Protein AF-A0AAU8FM47-F1 (afdb_monomer)

Secondary structure (DSSP, 8-state):
---TT-PPPPGGGGS--------PPPPP--EE-TTSEEEE-HHHHHHTT--TTT-EEEEE--TT-SS----EEEE--S-TT-EE-EEETTEEEEEPP---

Mean predicted aligned error: 11.98 Å

Radius of gyration: 24.56 Å; Cα contacts (8 Å, |Δi|>4): 121; chains: 1; bounding box: 37×73×49 Å

Sequence (100 aa):
MKLKAIKFFSPEENVPEVKTAQKAAPLPTGYISNSGKLVFPAAALRDLGIDPESANFKIGTQEGKRKIKSVYLVPAAISDQTFSFEKSGRGHVIPLAIIY

Structure (mmCIF, N/CA/C/O backbone):
data_AF-A0AAU8FM47-F1
#
_entry.id   AF-A0AAU8FM47-F1
#
loop_
_atom_site.group_PDB
_atom_site.id
_atom_site.type_symbol
_atom_site.label_atom_id
_atom_site.label_alt_id
_atom_site.label_comp_id
_atom_site.label_asym_id
_atom_site.label_entity_id
_atom_site.label_seq_id
_atom_site.pdbx_PDB_ins_code
_atom_site.Cartn_x
_atom_site.Cartn_y
_atom_site.Cartn_z
_atom_site.occupancy
_atom_site.B_iso_or_equiv
_atom_site.auth_seq_id
_atom_site.auth_comp_id
_atom_site.auth_asym_id
_atom_site.auth_atom_id
_atom_site.pdbx_PDB_model_num
ATOM 1 N N . MET A 1 1 ? 5.278 -61.782 -30.659 1.00 49.91 1 MET A N 1
ATOM 2 C CA . MET A 1 1 ? 5.963 -61.262 -29.452 1.00 49.91 1 MET A CA 1
ATOM 3 C C . MET A 1 1 ? 5.580 -59.797 -29.252 1.00 49.91 1 MET A C 1
ATOM 5 O O . MET A 1 1 ? 5.673 -59.034 -30.204 1.00 49.91 1 MET A O 1
ATOM 9 N N . LYS A 1 2 ? 5.075 -59.406 -28.072 1.00 50.78 2 LYS A N 1
ATOM 10 C CA . LYS A 1 2 ? 4.645 -58.023 -27.779 1.00 50.78 2 LYS A CA 1
ATOM 11 C C . LYS A 1 2 ? 5.799 -57.251 -27.118 1.00 50.78 2 LYS A C 1
ATOM 13 O O . LYS A 1 2 ? 5.911 -57.250 -25.903 1.00 50.78 2 LYS A O 1
ATOM 18 N N . LEU A 1 3 ? 6.618 -56.562 -27.913 1.00 60.84 3 LEU A N 1
ATOM 19 C CA . LEU A 1 3 ? 7.717 -55.680 -27.462 1.00 60.84 3 LEU A CA 1
ATOM 20 C C . LEU A 1 3 ? 7.244 -54.381 -26.763 1.00 60.84 3 LEU A C 1
ATOM 22 O O . LEU A 1 3 ? 8.042 -53.503 -26.468 1.00 60.84 3 LEU A O 1
ATOM 26 N N . LYS A 1 4 ? 5.941 -54.232 -26.494 1.00 59.78 4 LYS A N 1
ATOM 27 C CA . LYS A 1 4 ? 5.318 -52.975 -26.039 1.00 59.78 4 LYS A CA 1
ATOM 28 C C . LYS A 1 4 ? 5.389 -52.730 -24.522 1.00 59.78 4 LYS A C 1
ATOM 30 O O . LYS A 1 4 ? 4.740 -51.813 -24.040 1.00 59.78 4 LYS A O 1
ATOM 35 N N . ALA A 1 5 ? 6.132 -53.548 -23.777 1.00 67.56 5 ALA A N 1
ATOM 36 C CA . ALA A 1 5 ? 6.211 -53.474 -22.314 1.00 67.56 5 ALA A CA 1
ATOM 37 C C . ALA A 1 5 ? 7.634 -53.228 -21.784 1.00 67.56 5 ALA A C 1
ATOM 39 O O . ALA A 1 5 ? 7.874 -53.394 -20.593 1.00 67.56 5 ALA A O 1
ATOM 40 N N . ILE A 1 6 ? 8.585 -52.866 -22.651 1.00 73.69 6 ILE A N 1
ATOM 41 C CA . ILE A 1 6 ? 9.962 -52.594 -22.231 1.00 73.69 6 ILE A CA 1
ATOM 42 C C . ILE A 1 6 ? 10.158 -51.081 -22.212 1.00 73.69 6 ILE A C 1
ATOM 44 O O . ILE A 1 6 ? 10.110 -50.427 -23.252 1.00 73.69 6 ILE A O 1
ATOM 48 N N . LYS A 1 7 ? 10.341 -50.532 -21.009 1.00 74.62 7 LYS A N 1
ATOM 49 C CA . LYS A 1 7 ? 10.733 -49.139 -20.804 1.00 74.62 7 LYS A CA 1
ATOM 50 C C . LYS A 1 7 ? 12.256 -49.069 -20.884 1.00 74.62 7 LYS A C 1
ATOM 52 O O . LYS A 1 7 ? 12.939 -49.697 -20.082 1.00 74.62 7 LYS A O 1
ATOM 57 N N . PHE A 1 8 ? 12.766 -48.348 -21.873 1.00 78.38 8 PHE A N 1
ATOM 58 C CA . PHE A 1 8 ? 14.193 -48.081 -22.019 1.00 78.38 8 PHE A CA 1
ATOM 59 C C . PHE A 1 8 ? 14.510 -46.754 -21.335 1.00 78.38 8 PHE A C 1
ATOM 61 O O . PHE A 1 8 ? 13.775 -45.788 -21.527 1.00 78.38 8 PHE A O 1
ATOM 68 N N . PHE A 1 9 ? 15.568 -46.730 -20.531 1.00 82.31 9 PHE A N 1
ATOM 69 C CA . PHE A 1 9 ? 16.041 -45.516 -19.871 1.00 82.31 9 PHE A CA 1
ATOM 70 C C . PHE A 1 9 ? 16.785 -44.630 -20.874 1.00 82.31 9 PHE A C 1
ATOM 72 O O . PHE A 1 9 ? 17.555 -45.150 -21.691 1.00 82.31 9 PHE A O 1
ATOM 79 N N . SER A 1 10 ? 16.587 -43.312 -20.809 1.00 80.62 10 SER A N 1
ATOM 80 C CA . SER A 1 10 ? 17.441 -42.357 -21.525 1.00 80.62 10 SER A CA 1
ATOM 81 C C . SER A 1 10 ? 18.633 -41.921 -20.652 1.00 80.62 10 SER A C 1
ATOM 83 O O . SER A 1 10 ? 18.531 -41.909 -19.423 1.00 80.62 10 SER A O 1
ATOM 85 N N . PRO A 1 11 ? 19.781 -41.535 -21.245 1.00 76.31 11 PRO A N 1
ATOM 86 C CA . PRO A 1 11 ? 20.915 -40.986 -20.493 1.00 76.31 11 PRO A CA 1
ATOM 87 C C . PRO A 1 11 ? 20.575 -39.723 -19.685 1.00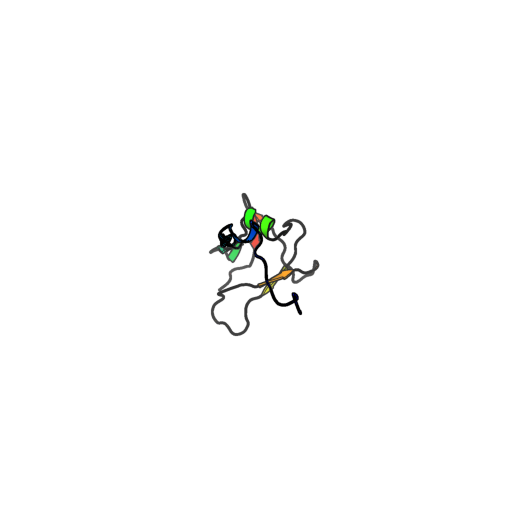 76.31 11 PRO A C 1
ATOM 89 O O . PRO A 1 11 ? 21.265 -39.408 -18.719 1.00 76.31 11 PRO A O 1
ATOM 92 N N . GLU A 1 12 ? 19.515 -39.011 -20.066 1.00 76.56 12 GLU A N 1
ATOM 93 C CA . GLU A 1 12 ? 19.033 -37.798 -19.397 1.00 76.56 12 GLU A CA 1
ATOM 94 C C . GLU A 1 12 ? 18.420 -38.117 -18.025 1.00 76.56 12 GLU A C 1
ATOM 96 O O . GLU A 1 12 ? 18.534 -37.314 -17.103 1.00 76.56 12 GLU A O 1
ATOM 101 N N . GLU A 1 13 ? 17.862 -39.322 -17.849 1.00 74.12 13 GLU A N 1
ATOM 102 C CA . GLU A 1 13 ? 17.356 -39.820 -16.558 1.00 74.12 13 GLU A CA 1
ATOM 103 C C . GLU A 1 13 ? 18.485 -40.099 -15.547 1.00 74.12 13 GLU A C 1
ATOM 105 O O . GLU A 1 13 ? 18.232 -40.277 -14.357 1.00 74.12 13 GLU A O 1
ATOM 110 N N . ASN A 1 14 ? 19.740 -40.131 -16.007 1.00 72.94 14 ASN A N 1
ATOM 111 C CA . ASN A 1 14 ? 20.918 -40.370 -15.173 1.00 72.94 14 ASN A CA 1
ATOM 112 C C . ASN A 1 14 ? 21.435 -39.087 -14.493 1.00 72.94 14 ASN A C 1
ATOM 114 O O . ASN A 1 14 ? 22.409 -39.131 -13.737 1.00 72.94 14 ASN A O 1
ATOM 118 N N . VAL A 1 15 ? 20.808 -37.937 -14.769 1.00 76.81 15 VAL A N 1
ATOM 119 C CA . VAL A 1 15 ? 21.116 -36.675 -14.098 1.00 76.81 15 VAL A CA 1
ATOM 120 C C . VAL A 1 15 ? 20.267 -36.598 -12.829 1.00 76.81 15 VAL A C 1
ATOM 122 O O . VAL A 1 15 ? 19.040 -36.593 -12.924 1.00 76.81 15 VAL A O 1
ATOM 125 N N . PRO A 1 16 ? 20.872 -36.532 -11.629 1.00 69.94 16 PRO A N 1
ATOM 126 C CA . PRO A 1 16 ? 20.103 -36.358 -10.409 1.00 69.94 16 PRO A CA 1
ATOM 127 C C . PRO A 1 16 ? 19.311 -35.053 -10.514 1.00 69.94 16 PRO A C 1
ATOM 129 O O . PRO A 1 16 ? 19.900 -33.975 -10.615 1.00 69.94 16 PRO A O 1
ATOM 132 N N . GLU A 1 17 ? 17.979 -35.148 -10.493 1.00 65.44 17 GLU A N 1
ATOM 133 C CA . GLU A 1 17 ? 17.101 -33.987 -10.366 1.00 65.44 17 GLU A CA 1
ATOM 134 C C . GLU A 1 17 ? 17.373 -33.333 -9.011 1.00 65.44 17 GLU A C 1
ATOM 136 O O . GLU A 1 17 ? 16.755 -33.642 -7.987 1.00 65.44 17 GLU A O 1
ATOM 141 N N . VAL A 1 18 ? 18.329 -32.408 -8.988 1.00 62.16 18 VAL A N 1
ATOM 142 C CA . VAL A 1 18 ? 18.482 -31.484 -7.879 1.00 62.16 18 VAL A CA 1
ATOM 143 C C . VAL A 1 18 ? 17.261 -30.584 -7.949 1.00 62.16 18 VAL A C 1
ATOM 145 O O . VAL A 1 18 ? 17.245 -29.586 -8.668 1.00 62.16 18 VAL A O 1
ATOM 148 N N . LYS A 1 19 ? 16.213 -30.956 -7.210 1.00 59.47 19 LYS A N 1
ATOM 149 C CA . LYS A 1 19 ? 15.118 -30.054 -6.866 1.00 59.47 19 LYS A CA 1
ATOM 150 C C . LYS A 1 19 ? 15.727 -28.927 -6.044 1.00 59.47 19 LYS A C 1
ATOM 152 O O . LYS A 1 19 ? 15.727 -28.958 -4.815 1.00 59.47 19 LYS A O 1
ATOM 157 N N . THR A 1 20 ? 16.293 -27.940 -6.726 1.00 57.78 20 THR A N 1
ATOM 158 C CA . THR A 1 20 ? 16.560 -26.637 -6.149 1.00 57.78 20 THR A CA 1
ATOM 159 C C . THR A 1 20 ? 15.191 -26.076 -5.816 1.00 57.78 20 THR A C 1
ATOM 161 O O . THR A 1 20 ? 14.492 -25.515 -6.655 1.00 57.78 20 THR A O 1
ATOM 164 N N . ALA A 1 21 ? 14.756 -26.311 -4.578 1.00 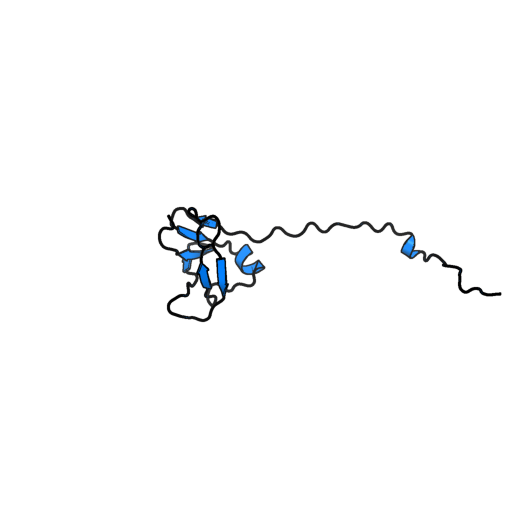56.84 21 ALA A N 1
ATOM 165 C CA . ALA A 1 21 ? 13.653 -25.577 -4.000 1.00 56.84 21 ALA A CA 1
ATOM 166 C C . ALA A 1 21 ? 14.066 -24.105 -4.064 1.00 56.84 21 ALA A C 1
ATOM 168 O O . ALA A 1 21 ? 14.851 -23.631 -3.241 1.00 56.84 21 ALA A O 1
ATOM 169 N N . GLN A 1 22 ? 13.619 -23.409 -5.109 1.00 58.59 22 GLN A N 1
ATOM 170 C CA . GLN A 1 22 ? 13.779 -21.974 -5.225 1.00 58.59 22 GLN A CA 1
ATOM 171 C C . GLN A 1 22 ? 13.087 -21.392 -4.001 1.00 58.59 22 GLN A C 1
ATOM 173 O O . GLN A 1 22 ? 11.865 -21.451 -3.866 1.00 58.59 22 GLN A O 1
ATOM 178 N N . LYS A 1 23 ? 13.890 -20.916 -3.049 1.00 57.78 23 LYS A N 1
ATOM 179 C CA . LYS A 1 23 ? 13.389 -20.221 -1.873 1.00 57.78 23 LYS A CA 1
ATOM 180 C C . LYS A 1 23 ? 12.592 -19.035 -2.403 1.00 57.78 23 LYS A C 1
ATOM 182 O O . LYS A 1 23 ? 13.171 -18.161 -3.044 1.00 57.78 23 LYS A O 1
ATOM 187 N N . ALA A 1 24 ? 11.274 -19.062 -2.204 1.00 65.75 24 ALA A N 1
ATOM 188 C CA . ALA A 1 24 ? 10.397 -17.994 -2.658 1.00 65.75 24 ALA A CA 1
ATOM 189 C C . ALA A 1 24 ? 10.954 -16.656 -2.159 1.00 65.75 24 ALA A C 1
ATOM 191 O O . ALA A 1 24 ? 11.366 -16.547 -0.997 1.00 65.75 24 ALA A O 1
ATOM 192 N N . AL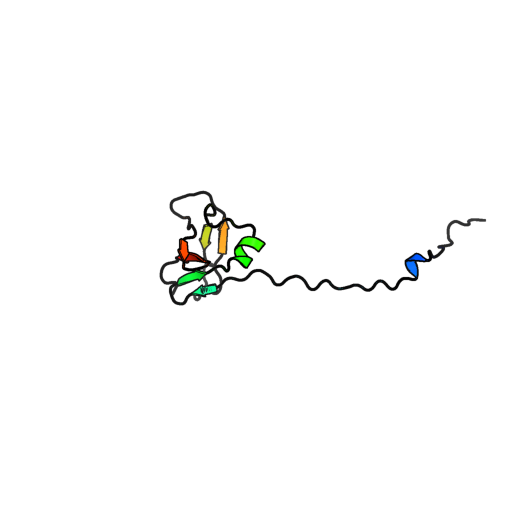A A 1 25 ? 11.021 -15.670 -3.055 1.00 69.88 25 ALA A N 1
ATOM 193 C CA . ALA A 1 25 ? 11.456 -14.332 -2.692 1.00 69.88 25 ALA A CA 1
ATOM 194 C C . ALA A 1 25 ? 10.605 -13.826 -1.510 1.00 69.88 25 ALA A C 1
ATOM 196 O O . ALA A 1 25 ? 9.407 -14.126 -1.447 1.00 69.88 25 ALA A O 1
ATOM 197 N N . PRO A 1 26 ? 11.208 -13.117 -0.540 1.00 73.94 26 PRO A N 1
ATOM 198 C CA . PRO A 1 26 ? 10.463 -12.589 0.592 1.00 73.94 26 PRO A CA 1
ATOM 199 C C . PRO A 1 26 ? 9.344 -11.673 0.092 1.00 73.94 26 PRO A C 1
ATOM 201 O O . PRO A 1 26 ? 9.554 -10.861 -0.806 1.00 73.94 26 PRO A O 1
ATOM 204 N N . LEU A 1 27 ? 8.155 -11.822 0.676 1.00 81.25 27 LEU A N 1
ATOM 205 C CA . LEU A 1 27 ? 7.005 -11.000 0.319 1.00 81.25 27 LEU A CA 1
ATOM 206 C C . LEU A 1 27 ? 7.304 -9.521 0.614 1.00 81.25 27 LEU A C 1
ATOM 208 O O . LEU A 1 27 ? 7.910 -9.224 1.650 1.00 81.25 27 LEU A O 1
ATOM 212 N N . PRO A 1 28 ? 6.861 -8.594 -0.250 1.00 83.44 28 PRO A N 1
ATOM 213 C CA . PRO A 1 28 ? 6.993 -7.167 0.001 1.00 83.44 28 PRO A CA 1
ATOM 214 C C . PRO A 1 28 ? 6.264 -6.790 1.296 1.00 83.44 28 PRO A C 1
ATOM 216 O O . PRO A 1 28 ? 5.139 -7.225 1.547 1.00 83.44 28 PRO A O 1
ATOM 219 N N . THR A 1 29 ? 6.915 -5.988 2.140 1.00 84.44 29 THR A N 1
ATOM 220 C CA . THR A 1 29 ? 6.386 -5.584 3.450 1.00 84.44 29 THR A CA 1
ATOM 221 C C . THR A 1 29 ? 6.176 -4.076 3.537 1.00 84.44 29 THR A C 1
ATOM 223 O O . THR A 1 29 ? 6.848 -3.291 2.872 1.00 84.44 29 THR A O 1
ATOM 226 N N . GLY A 1 30 ? 5.234 -3.675 4.389 1.00 84.94 30 GLY A N 1
ATOM 227 C CA . GLY A 1 30 ? 4.985 -2.297 4.809 1.00 84.94 30 GLY A CA 1
ATOM 228 C C . GLY A 1 30 ? 4.663 -2.265 6.304 1.00 84.94 30 GLY A C 1
ATOM 229 O O . GLY A 1 30 ? 4.545 -3.319 6.935 1.00 84.94 30 GLY A O 1
ATOM 230 N N . TYR A 1 31 ? 4.537 -1.077 6.889 1.00 86.50 31 TYR A N 1
ATOM 231 C CA . TYR A 1 31 ? 4.223 -0.939 8.315 1.00 86.50 31 TYR A CA 1
ATOM 232 C C . TYR A 1 31 ? 3.341 0.276 8.602 1.00 86.50 31 TYR A C 1
ATOM 234 O O . TYR A 1 31 ? 3.279 1.218 7.816 1.00 86.50 31 TYR A O 1
ATOM 242 N N . ILE A 1 32 ? 2.669 0.252 9.753 1.00 86.69 32 ILE A N 1
ATOM 243 C CA . ILE A 1 32 ? 1.908 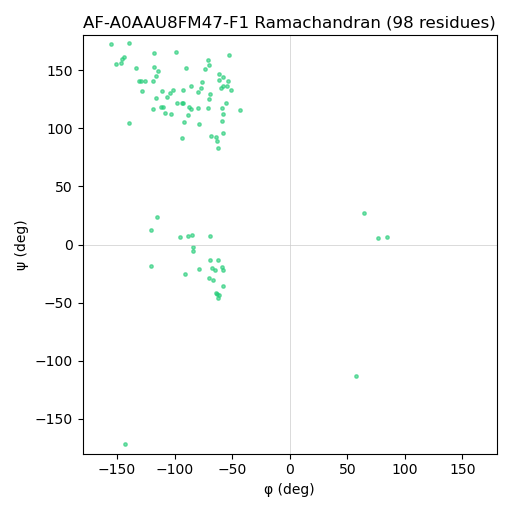1.389 10.279 1.00 86.69 32 ILE A CA 1
ATOM 244 C C . ILE A 1 32 ? 2.830 2.160 11.226 1.00 86.69 32 ILE A C 1
ATOM 246 O O . ILE A 1 32 ? 3.363 1.579 12.173 1.00 86.69 32 ILE A O 1
ATOM 250 N N . SER A 1 33 ? 3.067 3.444 10.968 1.00 85.56 33 SER A N 1
ATOM 251 C CA . SER A 1 33 ? 3.851 4.293 11.867 1.00 85.56 33 SER A CA 1
ATOM 252 C C . SER A 1 33 ? 3.077 4.594 13.154 1.00 85.56 33 SER A C 1
ATOM 254 O O . SER A 1 33 ? 1.848 4.604 13.168 1.00 85.56 33 SER A O 1
ATOM 256 N N . ASN A 1 34 ? 3.786 4.969 14.223 1.00 81.38 34 ASN A N 1
ATOM 257 C CA . ASN A 1 34 ? 3.150 5.440 15.464 1.00 81.38 34 ASN A CA 1
ATOM 258 C C . ASN A 1 34 ? 2.262 6.682 15.261 1.00 81.38 34 ASN A C 1
ATOM 260 O O . ASN A 1 34 ? 1.419 6.981 16.096 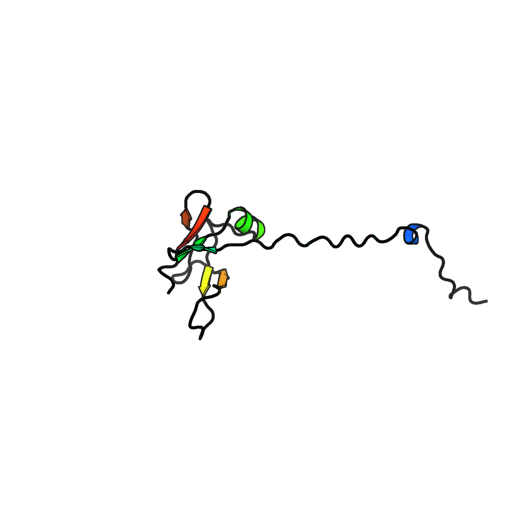1.00 81.38 34 ASN A O 1
ATOM 264 N N . SER A 1 35 ? 2.460 7.413 14.162 1.00 82.19 35 SER A N 1
ATOM 265 C CA . SER A 1 35 ? 1.646 8.564 13.769 1.00 82.19 35 SER A CA 1
ATOM 266 C C . SER A 1 35 ? 0.429 8.201 12.908 1.00 82.19 35 SER A C 1
ATOM 268 O O . SER A 1 35 ? -0.225 9.105 12.399 1.00 82.19 35 SER A O 1
ATOM 270 N N . GLY A 1 36 ? 0.132 6.909 12.723 1.00 83.00 36 GLY A N 1
ATOM 271 C CA . GLY A 1 36 ? -1.027 6.425 11.964 1.00 83.00 36 GLY A CA 1
ATOM 272 C C . GLY A 1 36 ? -0.815 6.328 10.450 1.00 83.00 36 GLY A C 1
ATOM 273 O O . GLY A 1 36 ? -1.747 6.023 9.721 1.00 83.00 36 GLY A O 1
ATOM 274 N N . LYS A 1 37 ? 0.397 6.545 9.931 1.00 88.94 37 LYS A N 1
ATOM 275 C CA . LYS A 1 37 ? 0.648 6.487 8.481 1.00 88.94 37 LYS A CA 1
ATOM 276 C C . LYS A 1 37 ? 0.939 5.059 8.038 1.00 88.94 37 LYS A C 1
ATOM 278 O O . LYS A 1 37 ? 1.747 4.378 8.666 1.00 88.94 37 LYS A O 1
ATOM 283 N N . LEU A 1 38 ? 0.361 4.630 6.920 1.00 90.12 38 LEU A N 1
ATOM 284 C CA . LEU A 1 38 ? 0.806 3.420 6.233 1.00 90.12 38 LEU A CA 1
ATOM 285 C C . LEU A 1 38 ? 2.056 3.753 5.422 1.00 90.12 38 LEU A C 1
ATOM 287 O O . LEU A 1 38 ? 2.000 4.583 4.516 1.00 90.12 38 LEU A O 1
ATOM 291 N N . VAL A 1 39 ? 3.182 3.130 5.749 1.00 90.12 39 VAL A N 1
ATOM 292 C CA . VAL A 1 39 ? 4.469 3.369 5.094 1.00 90.12 39 VAL A CA 1
ATOM 293 C C . VAL A 1 39 ? 4.818 2.194 4.196 1.00 90.12 39 VAL A C 1
ATOM 295 O O . VAL A 1 39 ? 4.871 1.045 4.647 1.00 90.12 39 VAL A O 1
ATOM 298 N N . PHE A 1 40 ? 5.112 2.506 2.934 1.00 89.12 40 PHE A N 1
ATOM 299 C CA . PHE A 1 40 ? 5.469 1.524 1.919 1.00 89.12 40 PHE A CA 1
ATOM 300 C C . PHE A 1 40 ? 6.885 1.797 1.390 1.00 89.12 40 PHE A C 1
ATOM 302 O O . PHE A 1 40 ? 7.135 2.853 0.798 1.00 89.12 40 PHE A O 1
ATOM 309 N N . PRO A 1 41 ? 7.838 0.868 1.589 1.00 88.31 41 PRO A N 1
ATOM 310 C CA . PRO A 1 41 ? 9.148 0.938 0.956 1.00 88.31 41 PRO A CA 1
ATOM 311 C C . PRO A 1 41 ? 9.028 0.974 -0.572 1.00 88.31 41 PRO A C 1
ATOM 313 O O . PRO A 1 41 ? 8.196 0.281 -1.154 1.00 88.31 41 PRO A O 1
ATOM 316 N N . ALA A 1 42 ? 9.912 1.718 -1.240 1.00 87.25 42 ALA A N 1
ATOM 317 C CA . ALA A 1 42 ? 9.896 1.833 -2.702 1.00 87.25 42 ALA A CA 1
ATOM 318 C C . ALA A 1 42 ? 10.036 0.472 -3.414 1.00 87.25 42 ALA A C 1
ATOM 320 O O . ALA A 1 42 ? 9.391 0.241 -4.432 1.00 87.25 42 ALA A O 1
ATOM 321 N N . ALA A 1 43 ? 10.834 -0.442 -2.849 1.00 87.44 43 ALA A N 1
ATOM 322 C CA . ALA A 1 43 ? 10.958 -1.808 -3.354 1.00 87.44 43 ALA A CA 1
ATOM 323 C C . ALA A 1 43 ? 9.619 -2.560 -3.298 1.00 87.44 43 ALA A C 1
ATOM 325 O O . ALA A 1 43 ? 9.218 -3.159 -4.285 1.00 87.44 43 ALA A O 1
ATOM 326 N N . ALA A 1 44 ? 8.876 -2.434 -2.193 1.00 88.25 44 ALA A N 1
ATOM 327 C CA . ALA A 1 44 ? 7.585 -3.093 -2.033 1.00 88.25 44 ALA A CA 1
ATOM 328 C C . ALA A 1 44 ? 6.543 -2.590 -3.045 1.00 88.25 44 ALA A C 1
ATOM 330 O O . ALA A 1 44 ? 5.817 -3.393 -3.620 1.00 88.25 44 ALA A O 1
ATOM 331 N N . LEU A 1 45 ? 6.490 -1.277 -3.300 1.00 89.31 45 LEU A N 1
ATOM 332 C CA . LEU A 1 45 ? 5.593 -0.708 -4.315 1.00 89.31 45 LEU A CA 1
ATOM 333 C C . LEU A 1 45 ? 5.932 -1.212 -5.719 1.00 89.31 45 LEU A C 1
ATOM 335 O O . LEU A 1 45 ? 5.035 -1.592 -6.469 1.00 89.31 45 LEU A O 1
ATOM 339 N N . ARG A 1 46 ? 7.227 -1.271 -6.047 1.00 89.00 46 ARG A N 1
ATOM 340 C CA . ARG A 1 46 ? 7.712 -1.799 -7.324 1.00 89.00 46 ARG A CA 1
ATOM 341 C C . ARG A 1 46 ? 7.354 -3.273 -7.501 1.00 89.00 46 ARG A C 1
ATOM 343 O O . ARG A 1 46 ? 6.855 -3.638 -8.560 1.00 89.00 46 ARG A O 1
ATOM 350 N N . ASP A 1 47 ? 7.578 -4.090 -6.477 1.00 88.75 47 ASP A N 1
ATOM 351 C CA . ASP A 1 47 ? 7.303 -5.530 -6.516 1.00 88.75 47 ASP A CA 1
ATOM 352 C C . ASP A 1 47 ? 5.799 -5.824 -6.628 1.00 88.75 47 ASP A C 1
ATOM 354 O O . ASP A 1 47 ? 5.401 -6.810 -7.244 1.00 88.75 47 ASP A O 1
ATOM 358 N N . LEU A 1 48 ? 4.956 -4.946 -6.076 1.00 87.19 48 LEU A N 1
ATOM 359 C CA . LEU A 1 48 ? 3.497 -5.014 -6.193 1.00 87.19 48 LEU A CA 1
ATOM 360 C C . LEU A 1 48 ? 2.953 -4.379 -7.486 1.00 87.19 48 LEU A C 1
ATOM 362 O O . LEU A 1 48 ? 1.749 -4.453 -7.727 1.00 87.19 48 LEU A O 1
ATOM 366 N N . GLY A 1 49 ? 3.802 -3.747 -8.306 1.00 89.81 49 GLY A N 1
ATOM 367 C CA . GLY A 1 49 ? 3.381 -3.041 -9.520 1.00 89.81 49 GLY A CA 1
ATOM 368 C C . GLY A 1 49 ? 2.475 -1.835 -9.248 1.00 89.81 49 GLY A C 1
ATOM 369 O O . GLY A 1 49 ? 1.643 -1.491 -10.086 1.00 89.81 49 GLY A O 1
ATOM 370 N N . ILE A 1 50 ? 2.597 -1.217 -8.071 1.00 90.94 50 ILE A N 1
ATOM 371 C CA . ILE A 1 50 ? 1.778 -0.078 -7.655 1.00 90.94 50 ILE A CA 1
ATOM 372 C C . ILE A 1 50 ? 2.497 1.215 -8.032 1.00 90.94 50 ILE A C 1
ATOM 374 O O . ILE A 1 50 ? 3.599 1.482 -7.552 1.00 90.94 50 ILE A O 1
ATOM 378 N N . ASP A 1 51 ? 1.838 2.042 -8.841 1.00 91.44 51 ASP A N 1
ATOM 379 C CA . ASP A 1 51 ? 2.261 3.415 -9.098 1.00 91.44 51 ASP A CA 1
ATOM 380 C C . ASP A 1 51 ? 1.638 4.362 -8.054 1.00 91.44 51 ASP A C 1
ATOM 382 O O . ASP A 1 51 ? 0.420 4.559 -8.054 1.00 91.44 51 ASP A O 1
ATOM 386 N N . PRO A 1 52 ? 2.433 4.951 -7.143 1.00 90.06 52 PRO A N 1
ATOM 387 C CA . PRO A 1 52 ? 1.903 5.777 -6.067 1.00 90.06 52 PRO A CA 1
ATOM 388 C C . PRO A 1 52 ? 1.266 7.088 -6.546 1.00 90.06 52 PRO A C 1
ATOM 390 O O . PRO A 1 52 ? 0.465 7.656 -5.809 1.00 90.06 52 PRO A O 1
ATOM 393 N N . GLU A 1 53 ? 1.586 7.569 -7.749 1.00 89.31 53 GLU A N 1
ATOM 394 C CA . GLU A 1 53 ? 1.031 8.827 -8.276 1.00 89.31 53 GLU A CA 1
ATOM 395 C C . GLU A 1 53 ? -0.395 8.653 -8.826 1.00 89.31 53 GLU A C 1
ATOM 397 O O . GLU A 1 53 ? -1.144 9.622 -8.936 1.00 89.31 53 GLU A O 1
ATOM 402 N N . SER A 1 54 ? -0.789 7.422 -9.169 1.00 90.75 54 SER A N 1
ATOM 403 C CA . SER A 1 54 ? -2.087 7.121 -9.790 1.00 90.75 54 SER A CA 1
ATOM 404 C C . SER A 1 54 ? -2.960 6.158 -8.980 1.00 90.75 54 SER A C 1
ATOM 406 O O . SER A 1 54 ? -4.177 6.097 -9.186 1.00 90.75 54 SER A O 1
ATOM 408 N N . ALA A 1 55 ? -2.374 5.413 -8.042 1.00 92.06 55 ALA A N 1
ATOM 409 C CA . ALA A 1 55 ? -3.094 4.419 -7.264 1.00 92.06 55 ALA A CA 1
ATOM 410 C C . ALA A 1 55 ? -3.956 5.043 -6.158 1.00 92.06 55 ALA A C 1
ATOM 412 O O . ALA A 1 55 ? -3.511 5.880 -5.373 1.00 92.06 55 ALA A O 1
ATOM 413 N N . ASN A 1 56 ? -5.189 4.549 -6.060 1.00 94.00 56 ASN A N 1
ATOM 414 C CA . ASN A 1 56 ? -6.157 4.930 -5.041 1.00 94.00 56 ASN A CA 1
ATOM 415 C C . ASN A 1 56 ? -6.727 3.673 -4.391 1.00 94.00 56 ASN A C 1
ATOM 417 O O . ASN A 1 56 ? -6.997 2.676 -5.069 1.00 94.00 56 ASN A O 1
ATOM 421 N N . PHE A 1 57 ? -6.927 3.721 -3.076 1.00 93.44 57 PHE A N 1
ATOM 422 C CA . PHE A 1 57 ? -7.388 2.566 -2.312 1.00 93.44 57 PHE A CA 1
ATOM 423 C C . PHE A 1 57 ? -8.553 2.919 -1.404 1.00 93.44 57 PHE A C 1
ATOM 425 O O . PHE A 1 57 ? -8.552 3.949 -0.730 1.00 93.44 57 PHE A O 1
ATOM 432 N N . LYS A 1 58 ? -9.516 2.005 -1.312 1.00 93.19 58 LYS A N 1
ATOM 433 C CA . LYS A 1 58 ? -10.378 1.905 -0.137 1.00 93.19 58 LYS A CA 1
ATOM 434 C C . LYS A 1 58 ? -9.613 1.170 0.949 1.00 93.19 58 LYS A C 1
ATOM 436 O O . LYS A 1 58 ? -9.024 0.118 0.695 1.00 93.19 58 LYS A O 1
ATOM 441 N N . ILE A 1 59 ? -9.627 1.736 2.147 1.00 91.19 59 ILE A N 1
ATOM 442 C CA . ILE A 1 59 ? -8.866 1.225 3.279 1.00 91.19 59 ILE A CA 1
ATOM 443 C C . ILE A 1 59 ? -9.842 0.787 4.361 1.00 91.19 59 ILE A C 1
ATOM 445 O O . ILE A 1 59 ? -10.709 1.556 4.766 1.00 91.19 59 ILE A O 1
ATOM 449 N N . GLY A 1 60 ? -9.710 -0.458 4.812 1.00 89.19 60 GLY A N 1
ATOM 450 C CA . GLY A 1 60 ? -10.623 -1.045 5.787 1.00 89.19 60 GLY A CA 1
ATOM 451 C C . GLY A 1 60 ? -9.927 -1.974 6.768 1.00 89.19 60 GLY A C 1
ATOM 452 O O . GLY A 1 60 ? -8.829 -2.471 6.527 1.00 89.19 60 GLY A O 1
ATOM 453 N N . THR A 1 61 ? -10.584 -2.230 7.890 1.00 88.44 61 THR A N 1
ATOM 454 C CA . THR A 1 61 ? -10.140 -3.184 8.909 1.00 88.44 61 THR A CA 1
ATOM 455 C C . THR A 1 61 ? -11.173 -4.292 9.054 1.00 88.44 61 THR A C 1
ATOM 457 O O . THR A 1 61 ? -12.293 -4.195 8.555 1.00 88.44 61 THR A O 1
ATOM 460 N N . GLN A 1 62 ? -10.790 -5.389 9.703 1.00 84.62 62 GLN A N 1
ATOM 461 C CA . GLN A 1 62 ? -11.739 -6.463 9.967 1.00 84.62 62 GLN A CA 1
ATOM 462 C C . GLN A 1 62 ? -12.770 -6.019 11.015 1.00 84.62 62 GLN A C 1
ATOM 464 O O . GLN A 1 62 ? -12.403 -5.646 12.132 1.00 84.62 62 GLN A O 1
ATOM 469 N N . GLU A 1 63 ? -14.052 -6.124 10.669 1.00 81.56 63 GLU A N 1
ATOM 470 C CA . GLU A 1 63 ? -15.165 -5.791 11.559 1.00 81.56 63 GLU A CA 1
ATOM 471 C C . GLU A 1 63 ? -15.180 -6.670 12.827 1.00 81.56 63 GLU A C 1
ATOM 473 O O . GLU A 1 63 ? -14.776 -7.838 12.820 1.00 81.56 63 GLU A O 1
ATOM 478 N N . GLY A 1 64 ? -15.619 -6.092 13.949 1.00 78.62 64 GLY A N 1
ATOM 479 C CA . GLY A 1 64 ? -15.768 -6.798 15.227 1.00 78.62 64 GLY A CA 1
ATOM 480 C C . GLY A 1 64 ? -14.462 -7.060 15.991 1.00 78.62 64 GLY A C 1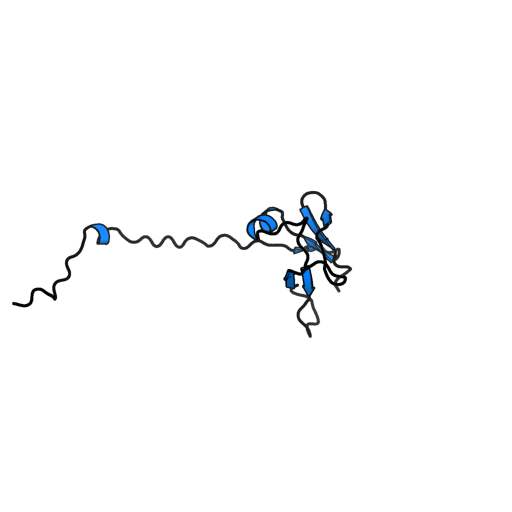
ATOM 481 O O . GLY A 1 64 ? -14.478 -7.733 17.025 1.00 78.62 64 GLY A O 1
ATOM 482 N N . LYS A 1 65 ? -13.312 -6.547 15.527 1.00 77.50 65 LYS A N 1
ATOM 483 C CA . LYS A 1 65 ? -12.024 -6.672 16.232 1.00 77.50 65 LYS A CA 1
ATOM 484 C C . LYS A 1 65 ? -11.710 -5.416 17.047 1.00 77.50 65 LYS A C 1
ATOM 486 O O . LYS A 1 65 ? -11.533 -4.338 16.503 1.00 77.50 65 LYS A O 1
ATOM 491 N N . ARG A 1 66 ? -11.530 -5.590 18.364 1.00 72.12 66 ARG A N 1
ATOM 492 C CA . ARG A 1 66 ? -11.157 -4.511 19.306 1.00 72.12 66 ARG A CA 1
ATOM 493 C C . ARG A 1 66 ? -9.766 -3.903 19.054 1.00 72.12 66 ARG A C 1
ATOM 495 O O . ARG A 1 66 ? -9.500 -2.814 19.533 1.00 72.12 66 ARG A O 1
ATOM 502 N N . LYS A 1 67 ? -8.864 -4.621 18.374 1.00 76.06 67 LYS A N 1
ATOM 503 C CA . LYS A 1 67 ? -7.514 -4.151 18.018 1.00 76.06 67 LYS A CA 1
ATOM 504 C C . LYS A 1 67 ? -7.280 -4.354 16.528 1.00 76.06 67 LYS A C 1
ATOM 506 O O . LYS A 1 67 ? -7.485 -5.465 16.030 1.00 76.06 67 LYS A O 1
ATOM 511 N N . ILE A 1 68 ? -6.789 -3.324 15.853 1.00 76.38 68 ILE A N 1
ATOM 512 C CA . ILE A 1 68 ? -6.445 -3.376 14.432 1.00 76.38 68 ILE A CA 1
ATOM 513 C C . ILE A 1 68 ? -5.088 -4.074 14.291 1.00 76.38 68 ILE A C 1
ATOM 515 O O . ILE A 1 68 ? -4.046 -3.518 14.620 1.00 76.38 68 ILE A O 1
ATOM 519 N N . LYS A 1 69 ? -5.105 -5.341 13.860 1.00 76.31 69 LYS A N 1
ATOM 520 C CA . LYS A 1 69 ? -3.883 -6.127 13.585 1.00 76.31 69 LYS A CA 1
ATOM 521 C C . LYS A 1 69 ? -3.414 -6.009 12.138 1.00 76.31 69 LYS A C 1
ATOM 523 O O . LYS A 1 69 ? -2.245 -6.235 11.851 1.00 76.31 69 LYS A O 1
ATOM 528 N N . SER A 1 70 ? -4.342 -5.717 11.241 1.00 81.62 70 SER A N 1
ATOM 529 C CA . SER A 1 70 ? -4.113 -5.613 9.811 1.00 81.62 70 SER A CA 1
ATOM 530 C C . SER A 1 70 ? -5.106 -4.631 9.210 1.00 81.62 70 SER A C 1
ATOM 532 O O . SER A 1 70 ? -6.194 -4.404 9.747 1.00 81.62 70 SER A O 1
ATOM 534 N N . VAL A 1 71 ? -4.704 -4.064 8.082 1.00 86.44 71 VAL A N 1
ATOM 535 C CA . VAL A 1 71 ? -5.512 -3.171 7.266 1.00 86.44 71 VAL A CA 1
ATOM 536 C C . VAL A 1 71 ? -5.530 -3.750 5.858 1.00 86.44 71 VAL A C 1
ATOM 538 O O . VAL A 1 71 ? -4.520 -4.274 5.385 1.00 86.44 71 VAL A O 1
ATOM 541 N N . TYR A 1 72 ? -6.680 -3.679 5.207 1.00 89.06 72 TYR A N 1
ATOM 542 C CA . TYR A 1 72 ? -6.876 -4.104 3.831 1.00 89.06 72 TYR A CA 1
ATOM 543 C C . TYR A 1 72 ? -6.886 -2.881 2.928 1.00 89.06 72 TYR A C 1
ATOM 545 O O . TYR A 1 72 ? -7.569 -1.899 3.220 1.00 89.06 72 TYR A O 1
ATOM 553 N N . LEU A 1 73 ? -6.132 -2.962 1.836 1.00 90.19 73 LEU A N 1
ATOM 554 C CA . LEU A 1 73 ? -6.126 -1.972 0.772 1.00 90.19 73 LEU A CA 1
ATOM 555 C C . LEU A 1 73 ? -6.789 -2.604 -0.447 1.00 90.19 73 LEU A C 1
ATOM 557 O O . LEU A 1 73 ? -6.308 -3.612 -0.964 1.00 90.19 73 LEU A O 1
ATOM 561 N N . VAL A 1 74 ? -7.895 -2.020 -0.894 1.00 90.69 74 VAL A N 1
ATOM 562 C CA . VAL A 1 74 ? -8.624 -2.464 -2.085 1.00 90.69 74 VAL A CA 1
ATOM 563 C C . VAL A 1 74 ? -8.482 -1.384 -3.155 1.00 90.69 74 VAL A C 1
ATOM 565 O O . VAL A 1 74 ? -8.927 -0.262 -2.903 1.00 90.69 74 VAL A O 1
ATOM 568 N N . PRO A 1 75 ? -7.876 -1.677 -4.322 1.00 91.69 75 PRO A N 1
ATOM 569 C CA . PRO A 1 75 ? -7.785 -0.718 -5.417 1.00 91.69 75 PRO A CA 1
ATOM 570 C C . PRO A 1 75 ? -9.167 -0.186 -5.799 1.00 91.69 75 PRO A C 1
ATOM 572 O O . PRO A 1 75 ? -10.131 -0.951 -5.891 1.00 91.69 75 PRO A O 1
ATOM 575 N N . ALA A 1 76 ? -9.275 1.119 -6.016 1.00 90.88 76 ALA A N 1
ATOM 576 C CA . ALA A 1 76 ? -10.533 1.769 -6.352 1.00 90.88 76 ALA A CA 1
ATOM 577 C C . ALA A 1 76 ? -10.308 2.958 -7.292 1.00 90.88 76 ALA A C 1
ATOM 579 O O . ALA A 1 76 ? -9.228 3.539 -7.332 1.00 90.88 76 ALA A O 1
ATOM 580 N N . ALA A 1 77 ? -11.344 3.325 -8.047 1.00 89.56 77 ALA A N 1
ATOM 581 C CA . ALA A 1 77 ? -11.360 4.587 -8.778 1.00 89.56 77 ALA A CA 1
ATOM 582 C C . ALA A 1 77 ? -11.473 5.772 -7.804 1.00 89.56 77 ALA A C 1
ATOM 584 O O . ALA A 1 77 ? -12.016 5.622 -6.706 1.00 89.56 77 ALA A O 1
ATOM 585 N N . ILE A 1 78 ? -10.990 6.942 -8.231 1.00 85.38 78 ILE A N 1
ATOM 586 C CA . ILE A 1 78 ? -11.036 8.180 -7.442 1.00 85.38 78 ILE A CA 1
ATOM 587 C C . ILE A 1 78 ? -12.483 8.469 -7.034 1.00 85.38 78 ILE A C 1
ATOM 589 O O . ILE A 1 78 ? -13.374 8.581 -7.876 1.00 85.38 78 ILE A O 1
ATOM 593 N N . SER A 1 79 ? -12.706 8.566 -5.728 1.00 82.81 79 SER A N 1
ATOM 594 C CA . SER A 1 79 ? -13.988 8.921 -5.120 1.00 82.81 79 SER A CA 1
ATOM 595 C C . SER A 1 79 ? -13.765 9.518 -3.728 1.00 82.81 79 SER A C 1
ATOM 597 O O . SER A 1 79 ? -12.659 9.462 -3.190 1.00 82.81 79 SER A O 1
ATOM 599 N N . ASP A 1 80 ? -14.826 10.027 -3.105 1.00 77.00 80 ASP A N 1
ATOM 600 C CA . ASP A 1 80 ? -14.756 10.671 -1.783 1.00 77.00 80 ASP A CA 1
ATOM 601 C C . ASP A 1 80 ? -14.290 9.739 -0.645 1.00 77.00 80 ASP A C 1
ATOM 603 O O . ASP A 1 80 ? -13.957 10.198 0.443 1.00 77.00 80 ASP A O 1
ATOM 607 N N . GLN A 1 81 ? -14.265 8.420 -0.869 1.00 86.12 81 GLN A N 1
ATOM 608 C CA . GLN A 1 81 ? -13.895 7.408 0.133 1.00 86.12 81 GLN A CA 1
ATOM 609 C C . GLN A 1 81 ? -12.618 6.641 -0.233 1.00 86.12 81 GLN A C 1
ATOM 611 O O . GLN A 1 81 ? -12.429 5.497 0.191 1.00 86.12 81 GLN A O 1
ATOM 616 N N . THR A 1 82 ? -11.759 7.239 -1.056 1.00 91.50 82 THR A N 1
ATOM 617 C CA . THR A 1 82 ? -10.465 6.656 -1.424 1.00 91.50 82 THR A CA 1
ATOM 618 C C . THR A 1 82 ? -9.301 7.468 -0.901 1.00 91.50 82 THR A C 1
ATOM 620 O O . THR A 1 82 ? -9.371 8.687 -0.795 1.00 91.50 82 THR A O 1
ATOM 623 N N . PHE A 1 83 ? -8.215 6.764 -0.609 1.00 92.69 83 PHE A N 1
ATOM 624 C CA . PHE A 1 83 ? -6.963 7.331 -0.150 1.00 92.69 83 PHE A CA 1
ATOM 625 C C . PHE A 1 83 ? -5.907 7.162 -1.239 1.00 92.69 83 PHE A C 1
ATOM 627 O O . PHE A 1 83 ? -5.740 6.06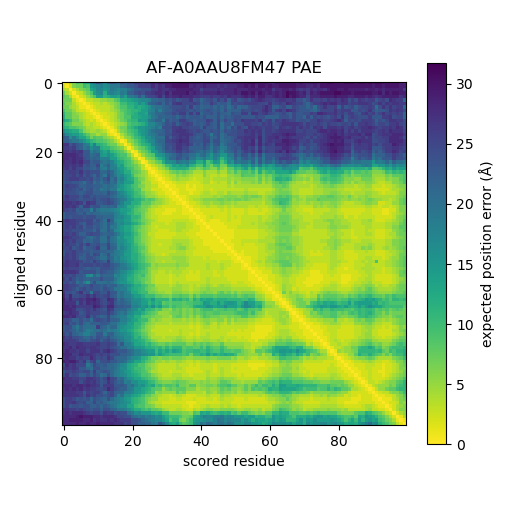3 -1.780 1.00 92.69 83 PHE A O 1
ATOM 634 N N . SER A 1 84 ? -5.196 8.245 -1.532 1.00 92.69 84 SER A N 1
ATOM 635 C CA . SER A 1 84 ? -4.023 8.263 -2.400 1.00 92.69 84 SER A CA 1
ATOM 636 C C . SER A 1 84 ? -2.745 8.249 -1.564 1.00 92.69 84 SER A C 1
ATOM 638 O O . SER A 1 84 ? -2.758 8.495 -0.353 1.00 92.69 84 SER A O 1
ATOM 640 N N . PHE A 1 85 ? -1.617 7.973 -2.211 1.00 92.69 85 PHE A N 1
ATOM 641 C CA . PHE A 1 85 ? -0.325 8.172 -1.573 1.00 92.69 8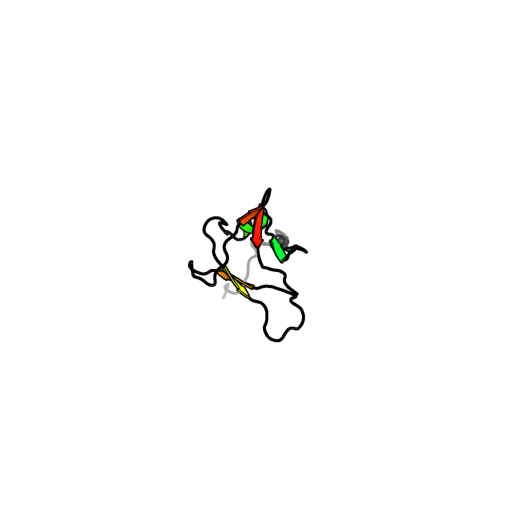5 PHE A CA 1
ATOM 642 C C . PHE A 1 85 ? 0.028 9.657 -1.464 1.00 92.69 85 PHE A C 1
ATOM 644 O O . PHE A 1 85 ? -0.316 10.476 -2.312 1.00 92.69 85 PHE A O 1
ATOM 651 N N . GLU A 1 86 ? 0.804 9.975 -0.436 1.00 91.62 86 GLU A N 1
ATOM 652 C CA . GLU A 1 86 ? 1.511 11.233 -0.258 1.00 91.62 86 GLU A CA 1
ATOM 653 C C . GLU A 1 86 ? 3.021 10.986 -0.273 1.00 91.62 86 GLU A C 1
ATOM 655 O O . GLU A 1 86 ? 3.525 9.983 0.251 1.00 91.62 86 GLU A O 1
ATOM 660 N N . LYS A 1 87 ? 3.774 11.936 -0.830 1.00 88.69 87 LYS A N 1
ATOM 661 C CA . LYS A 1 87 ? 5.237 11.916 -0.750 1.00 88.69 87 LYS A CA 1
ATOM 662 C C . LYS A 1 87 ? 5.691 12.182 0.680 1.00 88.69 87 LYS A C 1
ATOM 664 O O . LYS A 1 87 ? 5.306 13.170 1.301 1.00 88.69 87 LYS A O 1
ATOM 669 N N . SER A 1 88 ? 6.573 11.328 1.192 1.00 82.06 88 SER A N 1
ATOM 670 C CA . SER A 1 88 ? 7.185 11.503 2.508 1.00 82.06 88 SER A CA 1
ATOM 671 C C . SER A 1 88 ? 8.664 11.130 2.474 1.00 82.06 88 SER A C 1
ATOM 673 O O . SER A 1 88 ? 9.040 9.957 2.432 1.00 82.06 88 SER A O 1
ATOM 675 N N . GLY A 1 89 ? 9.529 12.147 2.490 1.00 81.12 89 GLY A N 1
ATOM 676 C CA . GLY A 1 89 ? 10.979 11.965 2.439 1.00 81.12 89 GLY A CA 1
ATOM 677 C C . GLY A 1 89 ? 11.417 11.180 1.199 1.00 81.12 89 GLY A C 1
ATOM 678 O O . GLY A 1 89 ? 11.292 11.665 0.081 1.00 81.12 89 GLY A O 1
ATOM 679 N N . ARG A 1 90 ? 11.945 9.967 1.407 1.00 74.31 90 ARG A N 1
ATOM 680 C CA . ARG A 1 90 ? 12.410 9.063 0.335 1.00 74.31 90 ARG A CA 1
ATOM 681 C C . ARG A 1 90 ? 11.371 8.021 -0.105 1.00 74.31 90 ARG A C 1
ATOM 683 O O . ARG A 1 90 ? 11.716 7.118 -0.862 1.00 74.31 90 ARG A O 1
ATOM 690 N N . GLY A 1 91 ? 10.138 8.098 0.388 1.00 82.62 91 GLY A N 1
ATOM 691 C CA . GLY A 1 91 ? 9.108 7.100 0.118 1.00 82.62 91 GLY A CA 1
ATOM 692 C C . GLY A 1 91 ? 7.716 7.694 -0.044 1.00 82.62 91 GLY A C 1
ATOM 693 O O . GLY A 1 91 ? 7.532 8.912 -0.083 1.00 82.62 91 GLY A O 1
ATOM 694 N N . HIS A 1 92 ? 6.742 6.794 -0.123 1.00 89.50 92 HIS A N 1
ATOM 695 C CA . HIS A 1 92 ? 5.330 7.127 -0.231 1.00 89.50 92 HIS A CA 1
ATOM 696 C C . HIS A 1 92 ? 4.588 6.562 0.973 1.00 89.50 92 HIS A C 1
ATOM 698 O O . HIS A 1 92 ? 4.886 5.462 1.457 1.00 89.50 92 HIS A O 1
ATOM 704 N N . VAL A 1 93 ? 3.639 7.338 1.476 1.00 92.00 93 VAL A N 1
ATOM 705 C CA . VAL A 1 93 ? 2.837 6.978 2.643 1.00 92.00 93 VAL A CA 1
ATOM 706 C C . VAL A 1 93 ? 1.373 7.246 2.367 1.00 92.00 93 VAL A C 1
ATOM 708 O O . VAL A 1 93 ? 1.055 8.151 1.609 1.00 92.00 93 VAL A O 1
ATOM 711 N N . ILE A 1 94 ? 0.483 6.498 3.007 1.00 93.06 94 ILE A N 1
ATOM 712 C CA . ILE A 1 94 ? -0.937 6.842 3.040 1.00 93.06 94 ILE A CA 1
ATOM 713 C C . ILE A 1 94 ? -1.255 7.315 4.458 1.00 93.06 94 ILE A C 1
ATOM 715 O O . ILE A 1 94 ? -1.136 6.519 5.399 1.00 93.06 94 ILE A O 1
ATOM 719 N N . PRO A 1 95 ? -1.600 8.595 4.662 1.00 88.88 95 PRO A N 1
ATOM 720 C CA . PRO A 1 95 ? -1.998 9.072 5.973 1.00 88.88 95 PRO A CA 1
ATOM 721 C C . PRO A 1 95 ? -3.371 8.500 6.326 1.00 88.88 95 PRO A C 1
ATOM 723 O O . PRO A 1 95 ? -4.377 8.791 5.685 1.00 88.88 95 PRO A O 1
ATOM 726 N N . LEU A 1 96 ? -3.415 7.704 7.386 1.00 82.06 96 LEU A N 1
ATOM 727 C CA . LEU A 1 96 ? -4.646 7.434 8.105 1.00 82.06 96 LEU A CA 1
ATOM 728 C C . LEU A 1 96 ? -4.559 8.274 9.378 1.00 82.06 96 LEU A C 1
ATOM 730 O O . LEU A 1 96 ? -3.525 8.291 10.048 1.00 82.06 96 LEU A O 1
ATOM 734 N N . ALA A 1 97 ? -5.603 9.043 9.686 1.00 71.50 97 ALA A N 1
ATOM 735 C CA . ALA A 1 97 ? -5.687 9.723 10.978 1.00 71.50 97 ALA A CA 1
ATOM 736 C C . ALA A 1 97 ? -5.497 8.705 12.125 1.00 71.50 97 ALA A C 1
ATOM 738 O O . ALA A 1 97 ? -5.597 7.499 11.900 1.00 71.50 97 ALA A O 1
ATOM 739 N N . ILE A 1 98 ? -5.197 9.182 13.340 1.00 64.19 98 ILE A N 1
ATOM 740 C CA . ILE A 1 98 ? -4.805 8.340 14.486 1.00 64.19 98 ILE A CA 1
ATOM 741 C C . ILE A 1 98 ? -5.690 7.084 14.589 1.00 64.19 98 ILE A C 1
ATOM 743 O O . ILE A 1 98 ? -6.895 7.173 14.821 1.00 64.19 98 ILE A O 1
ATOM 747 N N . ILE A 1 99 ? -5.062 5.920 14.412 1.00 61.31 99 ILE A N 1
ATOM 748 C CA . ILE A 1 99 ? -5.694 4.603 14.495 1.00 61.31 99 ILE A CA 1
ATOM 749 C C . ILE A 1 99 ? -5.549 4.123 15.951 1.00 61.31 99 ILE A C 1
ATOM 751 O O . ILE A 1 99 ? -4.437 3.788 16.361 1.00 61.31 99 ILE A O 1
ATOM 755 N N . TYR A 1 100 ? -6.632 4.147 16.739 1.00 55.06 100 TYR A N 1
ATOM 756 C CA . TYR A 1 100 ? -6.674 3.646 18.128 1.00 55.06 100 TYR A CA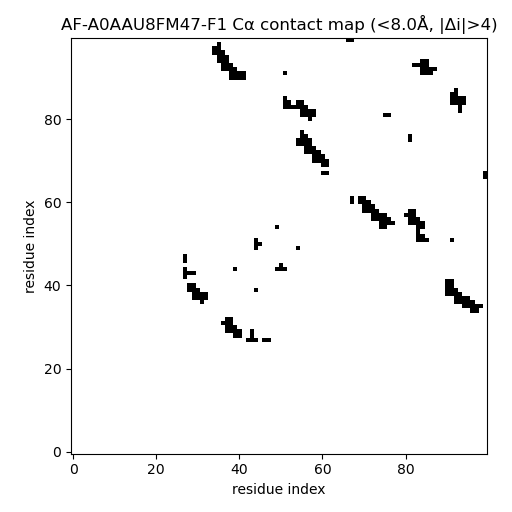 1
ATOM 757 C C . TYR A 1 100 ? -7.006 2.148 18.209 1.00 55.06 100 TYR A C 1
ATOM 759 O O . TYR A 1 100 ? -7.802 1.663 17.371 1.00 55.06 100 TYR A O 1
#

Nearest PDB structures (foldseek):
  6l4c-assembly1_B  TM=2.569E-01  e=8.521E+00  Corylus avellana

Solvent-accessible surface area (backbone atoms only — not comparable to full-atom values): 6609 Å² total; per-residue (Å²): 135,84,78,85,79,72,86,79,85,57,79,73,76,72,54,80,83,74,77,72,75,73,76,74,75,80,76,72,61,67,49,72,45,98,75,26,27,40,39,41,46,63,66,29,33,58,77,69,71,53,54,60,92,79,45,27,23,34,76,47,64,68,84,96,54,94,64,82,88,60,75,46,77,40,82,45,74,93,51,100,76,44,47,52,51,41,86,48,94,94,34,45,28,35,82,40,73,80,76,120

Organism: NCBI:txid3088362

pLDDT: mean 80.72, std 11.18, range [49.91, 94.0]

Foldseek 3Di:
DDPPPDDDDDVVVVDPPPPPVPPPDDQQDWDQDQQRKTWGDPVNCVVVVHDLVQWKWQKAADPPDPDGPDIDTDTDDDDPRIWGWDDDDNGTITHDGRDD